Protein AF-F0EZV8-F1 (afdb_monomer_lite)

Structure (mmCIF, N/CA/C/O backbone):
data_AF-F0EZV8-F1
#
_entry.id   AF-F0EZV8-F1
#
loop_
_atom_site.group_PDB
_atom_site.id
_atom_site.type_symbol
_atom_site.label_atom_id
_atom_site.label_alt_id
_atom_site.label_comp_id
_atom_site.label_asym_id
_atom_site.label_entity_id
_atom_site.label_seq_id
_atom_site.pdbx_PDB_ins_code
_atom_site.Cartn_x
_atom_site.Cartn_y
_atom_site.Cartn_z
_atom_site.occupancy
_atom_site.B_iso_or_equiv
_atom_site.auth_seq_id
_atom_site.auth_comp_id
_atom_site.auth_asym_id
_atom_site.auth_atom_id
_atom_site.pdbx_PDB_model_num
ATOM 1 N N . MET A 1 1 ? 5.978 47.129 11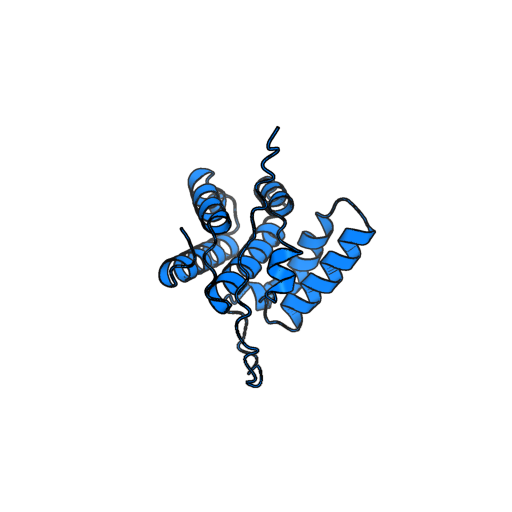.453 1.00 38.22 1 MET A N 1
ATOM 2 C CA . MET A 1 1 ? 5.540 46.207 10.387 1.00 38.22 1 MET A CA 1
ATOM 3 C C . MET A 1 1 ? 5.659 44.797 10.941 1.00 38.22 1 MET A C 1
ATOM 5 O O . MET A 1 1 ? 6.771 44.347 11.180 1.00 38.22 1 MET A O 1
ATOM 9 N N . GLN A 1 2 ? 4.530 44.181 11.290 1.00 40.66 2 GLN A N 1
ATOM 10 C CA . GLN A 1 2 ? 4.459 42.812 11.807 1.00 40.66 2 GLN A CA 1
ATOM 11 C C . GLN A 1 2 ? 4.463 41.859 10.611 1.00 40.66 2 GLN A C 1
ATOM 13 O O . GLN A 1 2 ? 3.537 41.897 9.809 1.00 40.66 2 GLN A O 1
ATOM 18 N N . ASN A 1 3 ? 5.504 41.038 10.476 1.00 38.50 3 ASN A N 1
ATOM 19 C CA . ASN A 1 3 ? 5.514 39.928 9.529 1.00 38.50 3 ASN A CA 1
ATOM 20 C C . ASN A 1 3 ? 5.146 38.662 10.306 1.00 38.50 3 ASN A C 1
ATOM 22 O O . ASN A 1 3 ? 5.949 38.140 11.076 1.00 38.50 3 ASN A O 1
ATOM 26 N N . GLY A 1 4 ? 3.894 38.231 10.155 1.00 43.34 4 GLY A N 1
ATOM 27 C CA . GLY A 1 4 ? 3.383 36.991 10.722 1.00 43.34 4 GLY A CA 1
ATOM 28 C C . GLY A 1 4 ? 3.932 35.796 9.955 1.00 43.34 4 GLY A C 1
ATOM 29 O O . GLY A 1 4 ? 3.463 35.488 8.863 1.00 43.34 4 GLY A O 1
ATOM 30 N N . GLN A 1 5 ? 4.912 35.107 10.534 1.00 44.06 5 GLN A N 1
ATOM 31 C CA . GLN A 1 5 ? 5.224 33.737 10.149 1.00 44.06 5 GLN A CA 1
ATOM 32 C C . GLN A 1 5 ? 4.254 32.816 10.894 1.00 44.06 5 GLN A C 1
ATOM 34 O O . GLN A 1 5 ? 4.426 32.555 12.082 1.00 44.06 5 GLN A O 1
ATOM 39 N N . MET A 1 6 ? 3.219 32.335 10.201 1.00 38.53 6 MET A N 1
ATOM 40 C CA . MET A 1 6 ? 2.470 31.160 10.645 1.00 38.53 6 MET A CA 1
ATOM 41 C C . MET A 1 6 ? 3.384 29.940 10.516 1.00 38.53 6 MET A C 1
ATOM 43 O O . MET A 1 6 ? 3.435 29.291 9.475 1.00 38.53 6 MET A O 1
ATOM 47 N N . GLN A 1 7 ? 4.136 29.645 11.572 1.00 42.41 7 GLN A N 1
ATOM 48 C CA . GLN A 1 7 ? 4.694 28.316 11.770 1.00 42.41 7 GLN A CA 1
ATOM 49 C C . GLN A 1 7 ? 3.523 27.393 12.112 1.00 42.41 7 GLN A C 1
ATOM 51 O O . GLN A 1 7 ? 2.942 27.490 13.191 1.00 42.41 7 GLN A O 1
ATOM 56 N N . GLN A 1 8 ? 3.146 26.525 11.174 1.00 44.31 8 GLN A N 1
ATOM 57 C CA . GLN A 1 8 ? 2.286 25.379 11.457 1.00 44.31 8 GLN A CA 1
ATOM 58 C C . GLN A 1 8 ? 3.092 24.393 12.308 1.00 44.31 8 GLN A C 1
ATOM 60 O O . GLN A 1 8 ? 3.712 23.458 11.809 1.00 44.31 8 GLN A O 1
ATOM 65 N N . HIS A 1 9 ? 3.143 24.672 13.607 1.00 36.16 9 HIS A N 1
ATOM 66 C CA . HIS A 1 9 ? 3.673 23.771 14.613 1.00 36.16 9 HIS A CA 1
ATOM 67 C C . HIS A 1 9 ? 2.725 22.568 14.673 1.00 36.16 9 HIS A C 1
ATOM 69 O O . HIS A 1 9 ? 1.613 22.652 15.191 1.00 36.16 9 HIS A O 1
ATOM 75 N N . CYS A 1 10 ? 3.129 21.457 14.061 1.00 38.59 10 CYS A N 1
ATOM 76 C CA . CYS A 1 10 ? 2.521 20.172 14.359 1.00 38.59 10 CYS A CA 1
ATOM 77 C C . CYS A 1 10 ? 2.927 19.843 15.799 1.00 38.59 10 CYS A C 1
ATOM 79 O O . CYS A 1 10 ? 4.085 19.510 16.043 1.00 38.59 10 CYS A O 1
ATOM 81 N N . ASP A 1 11 ? 2.014 19.999 16.757 1.00 32.69 11 ASP A N 1
ATOM 82 C CA . ASP A 1 11 ? 2.245 19.588 18.142 1.00 32.69 11 ASP A CA 1
ATOM 83 C C . ASP A 1 11 ? 2.294 18.056 18.207 1.00 32.69 11 ASP A C 1
ATOM 85 O O . ASP A 1 11 ? 1.299 17.355 18.403 1.00 32.69 11 ASP A O 1
ATOM 89 N N . PHE A 1 12 ? 3.494 17.526 17.986 1.00 45.44 12 PHE A N 1
ATOM 90 C CA . PHE A 1 12 ? 3.846 16.139 18.228 1.00 45.44 12 PHE A CA 1
ATOM 91 C C . PHE A 1 12 ? 3.897 15.918 19.734 1.00 45.44 12 PHE A C 1
ATOM 93 O O . PHE A 1 12 ? 4.890 16.225 20.389 1.00 45.44 12 PHE A O 1
ATOM 100 N N . ASN A 1 13 ? 2.828 15.370 20.298 1.00 32.88 13 ASN A N 1
ATOM 101 C CA . ASN A 1 13 ? 2.896 14.835 21.648 1.00 32.88 13 ASN A CA 1
ATOM 102 C C . ASN A 1 13 ? 3.683 13.511 21.581 1.00 32.88 13 ASN A C 1
ATOM 104 O O . ASN A 1 13 ? 3.233 12.593 20.885 1.00 32.88 13 ASN A O 1
ATOM 108 N N . PRO A 1 14 ? 4.858 13.376 22.225 1.00 38.19 14 PRO A N 1
ATOM 109 C CA . PRO A 1 14 ? 5.607 12.128 22.193 1.00 38.19 14 PRO A CA 1
ATOM 110 C C . PRO A 1 14 ? 4.835 11.072 22.991 1.00 38.19 14 PRO A C 1
ATOM 112 O O . PRO A 1 14 ? 4.845 11.062 24.222 1.00 38.19 14 PRO A O 1
ATOM 115 N N . LEU A 1 15 ? 4.139 10.178 22.286 1.00 44.72 15 LEU A N 1
ATOM 116 C CA . LEU A 1 15 ? 3.582 8.978 22.898 1.00 44.72 15 LEU A CA 1
ATOM 117 C C . LEU A 1 15 ? 4.742 8.107 23.389 1.00 44.72 15 LEU A C 1
ATOM 119 O O . LEU A 1 15 ? 5.706 7.853 22.667 1.00 44.72 15 LEU A O 1
ATOM 123 N N . GLN A 1 16 ? 4.650 7.709 24.656 1.00 40.19 16 GLN A N 1
ATOM 124 C CA . GLN A 1 16 ? 5.691 6.978 25.368 1.00 40.19 16 GLN A CA 1
ATOM 125 C C . GLN A 1 16 ? 6.083 5.685 24.636 1.00 40.19 16 GLN A C 1
ATOM 127 O O . GLN A 1 16 ? 5.224 5.043 24.025 1.00 40.19 16 GLN A O 1
ATOM 132 N N . PRO A 1 17 ? 7.362 5.270 24.710 1.00 39.47 17 PRO A N 1
ATOM 133 C CA . PRO A 1 17 ? 7.808 4.034 24.092 1.00 39.47 17 PRO A CA 1
ATOM 134 C C . PRO A 1 17 ? 7.068 2.871 24.751 1.00 39.47 17 PRO A C 1
ATOM 136 O O . PRO A 1 17 ? 7.184 2.649 25.958 1.00 39.47 17 PRO A O 1
ATOM 139 N N . ILE A 1 18 ? 6.292 2.128 23.963 1.00 45.03 18 ILE A N 1
ATOM 140 C CA . ILE A 1 18 ? 5.659 0.895 24.424 1.00 45.03 18 ILE A CA 1
ATOM 141 C C . ILE A 1 18 ? 6.787 -0.121 24.626 1.00 45.03 18 ILE A C 1
ATOM 143 O O . ILE A 1 18 ? 7.195 -0.827 23.708 1.00 45.03 18 ILE A O 1
ATOM 147 N N . SER A 1 19 ? 7.337 -0.143 25.841 1.00 41.25 19 SER A N 1
ATOM 148 C CA . SER A 1 19 ? 8.277 -1.153 26.315 1.00 41.25 19 SER A CA 1
ATOM 149 C C . SER A 1 19 ? 7.486 -2.423 26.625 1.00 41.25 19 SER A C 1
ATOM 151 O O . SER A 1 19 ? 7.142 -2.731 27.761 1.00 41.25 19 SER A O 1
ATOM 153 N N . GLY A 1 20 ? 7.113 -3.123 25.564 1.00 35.19 20 GLY A N 1
ATOM 154 C CA . GLY A 1 20 ? 6.562 -4.462 25.600 1.00 35.19 20 GLY A CA 1
ATOM 155 C C . GLY A 1 20 ? 7.177 -5.185 24.423 1.00 35.19 20 GLY A C 1
ATOM 156 O O . GLY A 1 20 ? 7.080 -4.696 23.302 1.00 35.19 20 GLY A O 1
ATOM 157 N N . SER A 1 21 ? 7.869 -6.293 24.689 1.00 37.16 21 SER A N 1
ATOM 158 C CA . SER A 1 21 ? 8.389 -7.199 23.664 1.00 37.16 21 SER A CA 1
ATOM 159 C C . SER A 1 21 ? 7.386 -7.275 22.511 1.00 37.16 21 SER A C 1
ATOM 161 O O . SER A 1 21 ? 6.244 -7.676 22.747 1.00 37.16 21 SER A O 1
ATOM 163 N N . LEU A 1 22 ? 7.768 -6.806 21.313 1.00 44.69 22 LEU A N 1
ATOM 164 C CA . LEU A 1 22 ? 6.962 -6.932 20.099 1.00 44.69 22 LEU A CA 1
ATOM 165 C C . LEU A 1 22 ? 6.794 -8.430 19.856 1.00 44.69 22 LEU A C 1
ATOM 167 O O . LEU A 1 22 ? 7.588 -9.054 19.156 1.00 44.69 22 LEU A O 1
ATOM 171 N N . HIS A 1 23 ? 5.786 -9.028 20.486 1.00 42.72 23 HIS A N 1
ATOM 172 C CA . HIS A 1 23 ? 5.239 -10.291 20.050 1.00 42.72 23 HIS A CA 1
ATOM 173 C C . HIS A 1 23 ? 4.867 -10.031 18.593 1.00 42.72 23 HIS A C 1
ATOM 175 O O . HIS A 1 23 ? 4.015 -9.183 18.323 1.00 42.72 23 HIS A O 1
ATOM 181 N N . MET A 1 24 ? 5.643 -10.611 17.675 1.00 46.81 24 MET A N 1
ATOM 182 C CA . MET A 1 24 ? 5.580 -10.343 16.242 1.00 46.81 24 MET A CA 1
ATOM 183 C C . MET A 1 24 ? 4.248 -10.875 15.723 1.00 46.81 24 MET A C 1
ATOM 185 O O . MET A 1 24 ? 4.171 -11.972 15.181 1.00 46.81 24 MET A O 1
ATOM 189 N N . ASN A 1 25 ? 3.185 -10.108 15.949 1.00 61.47 25 ASN A N 1
ATOM 190 C CA . ASN A 1 25 ? 1.891 -10.365 15.357 1.00 61.47 25 ASN A CA 1
ATOM 191 C C . ASN A 1 25 ? 2.100 -10.329 13.841 1.00 61.47 25 ASN A C 1
ATOM 193 O O . ASN A 1 25 ? 2.744 -9.387 13.364 1.00 61.47 25 ASN A O 1
ATOM 197 N N . PRO A 1 26 ? 1.621 -11.337 13.093 1.00 63.44 26 PRO A N 1
ATOM 198 C CA . PRO A 1 26 ? 1.699 -11.319 11.637 1.00 63.44 26 PRO A CA 1
ATOM 199 C C . PRO A 1 26 ? 1.104 -10.012 11.084 1.00 63.44 26 PRO A C 1
ATOM 201 O O . PRO A 1 26 ? 0.329 -9.357 11.792 1.00 63.44 26 PRO A O 1
ATOM 204 N N . PRO A 1 27 ? 1.455 -9.612 9.845 1.00 75.25 27 PRO A N 1
ATOM 205 C CA . PRO A 1 27 ? 0.850 -8.446 9.215 1.00 75.25 27 PRO A CA 1
ATOM 206 C C . PRO A 1 27 ? -0.670 -8.486 9.369 1.00 75.25 27 PRO A C 1
ATOM 208 O O . PRO A 1 27 ? -1.280 -9.541 9.188 1.00 75.25 27 PRO A O 1
ATOM 211 N N . LEU A 1 28 ? -1.275 -7.341 9.691 1.00 81.62 28 LEU A N 1
ATOM 212 C CA . LEU A 1 28 ? -2.729 -7.226 9.822 1.00 81.62 28 LEU A CA 1
ATOM 213 C C . LEU A 1 28 ? -3.421 -7.636 8.516 1.00 81.62 28 LEU A C 1
ATOM 215 O O . LEU A 1 28 ? -4.525 -8.170 8.537 1.00 81.62 28 LEU A O 1
ATOM 219 N N . PHE A 1 29 ? -2.736 -7.415 7.391 1.00 87.00 29 PHE A N 1
ATOM 220 C CA . PHE A 1 29 ? -3.189 -7.783 6.059 1.00 87.00 29 PHE A CA 1
ATOM 221 C C . PHE A 1 29 ? -2.343 -8.937 5.497 1.00 87.00 29 PHE A C 1
ATOM 223 O O . PHE A 1 29 ? -1.178 -8.717 5.141 1.00 87.00 29 PHE A O 1
ATOM 230 N N . PRO A 1 30 ? -2.910 -10.154 5.356 1.00 86.94 30 PRO A N 1
ATOM 231 C CA . PRO A 1 30 ? -2.194 -11.338 4.867 1.00 86.94 30 PRO A CA 1
ATOM 232 C C . PRO A 1 30 ? -1.516 -11.141 3.506 1.00 86.94 30 PRO A C 1
ATOM 234 O O . PRO A 1 30 ? -0.424 -11.659 3.278 1.00 86.94 30 PRO A O 1
ATOM 237 N N . TYR A 1 31 ? -2.098 -10.306 2.640 1.00 89.06 31 TYR A N 1
ATOM 238 C CA . TYR A 1 31 ? -1.525 -9.957 1.339 1.00 89.06 31 TYR A CA 1
ATOM 239 C C . TYR A 1 31 ? -0.073 -9.449 1.443 1.00 89.06 31 TYR A C 1
ATOM 241 O O . TYR A 1 31 ? 0.760 -9.761 0.592 1.00 89.06 31 TYR A O 1
ATOM 249 N N . LEU A 1 32 ? 0.274 -8.698 2.499 1.00 85.62 32 LEU A N 1
ATOM 250 C CA . LEU A 1 32 ? 1.647 -8.226 2.711 1.00 85.62 32 LEU A CA 1
ATOM 251 C C . LEU A 1 32 ? 2.612 -9.356 3.084 1.00 85.62 32 LEU A C 1
ATOM 253 O O . LEU A 1 32 ? 3.779 -9.296 2.695 1.00 85.62 32 LEU A O 1
ATOM 257 N N . ALA A 1 33 ? 2.148 -10.382 3.799 1.00 84.12 33 ALA A N 1
ATOM 258 C CA . ALA A 1 33 ? 2.973 -11.538 4.140 1.00 84.12 33 ALA A CA 1
ATOM 259 C C . ALA A 1 33 ? 3.347 -12.345 2.886 1.00 84.12 33 ALA A C 1
ATOM 261 O O . ALA A 1 33 ? 4.485 -12.794 2.753 1.00 84.12 33 ALA A O 1
ATOM 262 N N . GLU A 1 34 ? 2.407 -12.480 1.949 1.00 86.25 34 GLU A N 1
ATOM 263 C CA . GLU A 1 34 ? 2.577 -13.282 0.734 1.00 86.25 34 GLU A CA 1
ATOM 264 C C . GLU A 1 34 ? 3.293 -12.517 -0.388 1.00 86.25 34 GLU A C 1
ATOM 266 O O . GLU A 1 34 ? 4.184 -13.053 -1.050 1.00 86.25 34 GLU A O 1
ATOM 271 N N . HIS A 1 35 ? 2.949 -11.242 -0.589 1.00 86.38 35 HIS A N 1
ATOM 272 C CA . HIS A 1 35 ? 3.383 -10.468 -1.757 1.00 86.38 35 HIS A CA 1
ATOM 273 C C . HIS A 1 35 ? 4.290 -9.280 -1.428 1.00 86.38 35 HIS A C 1
ATOM 275 O O . HIS A 1 35 ? 4.902 -8.704 -2.334 1.00 86.38 35 HIS A O 1
ATOM 281 N N . GLY A 1 36 ? 4.432 -8.920 -0.149 1.00 81.94 36 GLY A N 1
ATOM 282 C CA . GLY A 1 36 ? 5.133 -7.706 0.269 1.00 81.94 36 GLY A CA 1
ATOM 283 C C . GLY A 1 36 ? 6.573 -7.647 -0.236 1.00 81.94 36 GLY A C 1
ATOM 284 O O . GLY A 1 36 ? 6.995 -6.624 -0.764 1.00 81.94 36 GLY A O 1
ATOM 285 N N . ARG A 1 37 ? 7.320 -8.759 -0.181 1.00 82.25 37 ARG A N 1
ATOM 286 C CA . ARG A 1 37 ? 8.731 -8.791 -0.613 1.00 82.25 37 ARG A CA 1
ATOM 287 C C . ARG A 1 37 ? 8.917 -8.459 -2.098 1.00 82.25 37 ARG A C 1
ATOM 289 O O . ARG A 1 37 ? 9.886 -7.797 -2.456 1.00 82.25 37 ARG A O 1
ATOM 296 N N . ALA A 1 38 ? 8.018 -8.921 -2.962 1.00 82.94 38 ALA A N 1
ATOM 297 C CA . ALA A 1 38 ? 8.079 -8.597 -4.386 1.00 82.94 38 ALA A CA 1
ATOM 298 C C . ALA A 1 38 ? 7.617 -7.154 -4.643 1.00 82.94 38 ALA A C 1
ATOM 300 O O . ALA A 1 38 ? 8.209 -6.442 -5.453 1.00 82.94 38 ALA A O 1
ATOM 301 N N . ALA A 1 39 ? 6.596 -6.705 -3.911 1.00 83.56 39 ALA A N 1
ATOM 302 C CA . ALA A 1 39 ? 6.028 -5.377 -4.078 1.00 83.56 39 ALA A CA 1
ATOM 303 C C . ALA A 1 39 ? 6.974 -4.253 -3.620 1.00 83.56 39 ALA A C 1
ATOM 305 O O . ALA A 1 39 ? 7.030 -3.224 -4.283 1.00 83.56 39 ALA A O 1
ATOM 306 N N . VAL A 1 40 ? 7.785 -4.442 -2.568 1.00 85.44 40 VAL A N 1
ATOM 307 C CA . VAL A 1 40 ? 8.734 -3.400 -2.108 1.00 85.44 40 VAL A CA 1
ATOM 308 C C . VAL A 1 40 ? 9.779 -3.029 -3.157 1.00 85.44 40 VAL A C 1
ATOM 310 O O . VAL A 1 40 ? 10.171 -1.868 -3.239 1.00 85.44 40 VAL A O 1
ATOM 313 N N . ALA A 1 41 ? 10.193 -3.984 -3.994 1.00 85.12 41 ALA A N 1
ATOM 314 C CA . ALA A 1 41 ? 11.088 -3.703 -5.112 1.00 85.12 41 ALA A CA 1
ATOM 315 C C . ALA A 1 41 ? 10.410 -2.810 -6.161 1.00 85.12 41 ALA A C 1
ATOM 317 O O . ALA A 1 41 ? 11.032 -1.877 -6.663 1.00 85.12 41 ALA A O 1
ATOM 318 N N . GLN A 1 42 ? 9.130 -3.065 -6.447 1.00 85.62 42 GLN A N 1
ATOM 319 C CA . GLN A 1 42 ? 8.349 -2.250 -7.375 1.00 85.62 42 GLN A CA 1
ATOM 320 C C . GLN A 1 42 ? 8.096 -0.850 -6.810 1.00 85.62 42 GLN A C 1
ATOM 322 O O . GLN A 1 42 ? 8.322 0.120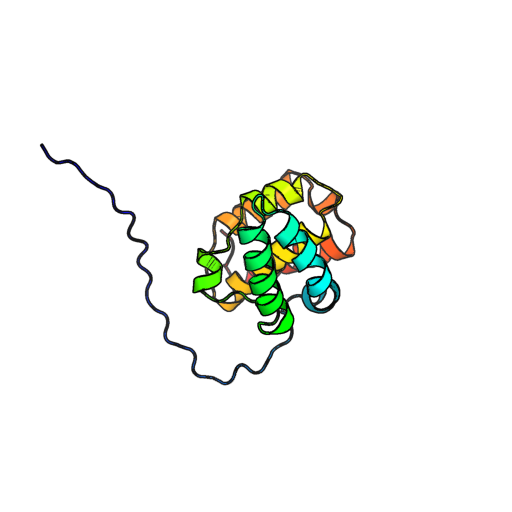 -7.520 1.00 85.62 42 GLN A O 1
ATOM 327 N N . ILE A 1 43 ? 7.728 -0.728 -5.528 1.00 84.75 43 ILE A N 1
ATOM 328 C CA . ILE A 1 43 ? 7.523 0.572 -4.867 1.00 84.75 43 ILE A CA 1
ATOM 329 C C . ILE A 1 43 ? 8.809 1.403 -4.918 1.00 84.75 43 ILE A C 1
ATOM 331 O O . ILE A 1 43 ? 8.783 2.552 -5.344 1.00 84.75 43 ILE A O 1
ATOM 335 N N . ALA A 1 44 ? 9.950 0.823 -4.535 1.00 84.50 44 ALA A N 1
ATOM 336 C CA . ALA A 1 44 ? 11.218 1.543 -4.548 1.00 84.50 44 ALA A CA 1
ATOM 337 C C . ALA A 1 44 ? 11.597 2.017 -5.961 1.00 84.50 44 ALA A C 1
ATOM 339 O O . ALA A 1 44 ? 12.084 3.138 -6.121 1.00 84.50 44 ALA A O 1
ATOM 340 N N . ALA A 1 45 ? 11.334 1.201 -6.989 1.00 84.75 45 ALA A N 1
ATOM 341 C CA . ALA A 1 45 ? 11.624 1.531 -8.383 1.00 84.75 45 ALA A CA 1
ATOM 342 C C . ALA A 1 45 ? 10.866 2.764 -8.906 1.00 84.75 45 ALA A C 1
ATOM 344 O O . ALA A 1 45 ? 11.314 3.358 -9.884 1.00 84.75 45 ALA A O 1
ATOM 345 N N . LEU A 1 46 ? 9.779 3.177 -8.243 1.00 82.25 46 LEU A N 1
ATOM 346 C CA . LEU A 1 46 ? 9.028 4.391 -8.580 1.00 82.25 46 LEU A CA 1
ATOM 347 C C . LEU A 1 46 ? 9.762 5.683 -8.183 1.00 82.25 46 LEU A C 1
ATOM 349 O O . LEU A 1 46 ? 9.403 6.754 -8.663 1.00 82.25 46 LEU A O 1
ATOM 353 N N . SER A 1 47 ? 10.812 5.590 -7.361 1.00 80.88 47 SER A N 1
ATOM 354 C CA . SER A 1 47 ? 11.647 6.739 -6.990 1.00 80.88 47 SER A CA 1
ATOM 355 C C . SER A 1 47 ? 12.485 7.206 -8.186 1.00 80.88 47 SER A C 1
ATOM 357 O O . SER A 1 47 ? 13.126 6.393 -8.873 1.00 80.88 47 SER A O 1
ATOM 359 N N . ALA A 1 48 ? 12.509 8.521 -8.416 1.00 75.56 48 ALA A N 1
ATOM 360 C CA . ALA A 1 48 ? 13.168 9.125 -9.573 1.00 75.56 48 ALA A CA 1
ATOM 361 C C . ALA A 1 48 ? 14.702 9.035 -9.504 1.00 75.56 48 ALA A C 1
ATOM 363 O O . ALA A 1 48 ? 15.354 8.869 -10.535 1.00 75.56 48 ALA A O 1
ATOM 364 N N . PHE A 1 49 ? 15.280 9.106 -8.300 1.00 79.69 49 PHE A N 1
ATOM 365 C CA . PHE A 1 49 ? 16.728 9.126 -8.091 1.00 79.69 49 PHE A CA 1
ATOM 366 C C . PHE A 1 49 ? 17.257 7.789 -7.567 1.00 79.69 49 PHE A C 1
ATOM 368 O O . PHE A 1 49 ? 16.663 7.172 -6.686 1.00 79.69 49 PHE A O 1
ATOM 375 N N . ASP A 1 50 ? 18.423 7.358 -8.055 1.00 79.50 50 ASP A N 1
ATOM 376 C CA . ASP A 1 50 ? 19.004 6.058 -7.685 1.00 79.50 50 ASP A CA 1
ATOM 377 C C . ASP A 1 50 ? 19.366 5.958 -6.194 1.00 79.50 50 ASP A C 1
ATOM 379 O O . ASP A 1 50 ? 19.179 4.905 -5.581 1.00 79.50 50 ASP A O 1
ATOM 383 N N . GLY A 1 51 ? 19.839 7.054 -5.589 1.00 77.50 51 GLY A N 1
ATOM 384 C CA . GLY A 1 51 ? 20.136 7.104 -4.153 1.00 77.50 51 GLY A CA 1
ATOM 385 C C . GLY A 1 51 ? 18.882 6.949 -3.290 1.00 77.50 51 GLY A C 1
ATOM 386 O O . GLY A 1 51 ? 18.878 6.186 -2.328 1.00 77.50 51 GLY A O 1
ATOM 387 N N . GLU A 1 52 ? 17.795 7.609 -3.690 1.00 79.31 52 GLU A N 1
ATOM 388 C CA . GLU A 1 52 ? 16.489 7.503 -3.040 1.00 79.31 52 GLU A CA 1
ATOM 389 C C . GLU A 1 52 ? 15.889 6.105 -3.234 1.00 79.31 52 GLU A C 1
ATOM 391 O O . GLU A 1 52 ? 15.419 5.492 -2.284 1.00 79.31 52 GLU A O 1
ATOM 396 N N . ARG A 1 53 ? 16.002 5.532 -4.439 1.00 83.75 53 ARG A N 1
ATOM 397 C CA . ARG A 1 53 ? 15.557 4.163 -4.732 1.00 83.75 53 ARG A CA 1
ATOM 398 C C . ARG A 1 53 ? 16.229 3.135 -3.821 1.00 83.75 53 ARG A C 1
ATOM 400 O O . ARG A 1 53 ? 15.551 2.243 -3.312 1.00 83.75 53 ARG A O 1
ATOM 407 N N . ALA A 1 54 ? 17.545 3.227 -3.630 1.00 84.06 54 ALA A N 1
ATOM 408 C CA . ALA A 1 54 ? 18.287 2.292 -2.785 1.00 84.06 54 ALA A CA 1
ATOM 409 C C . ALA A 1 54 ? 17.873 2.396 -1.309 1.00 84.06 54 ALA A C 1
ATOM 411 O O . ALA A 1 54 ? 17.687 1.374 -0.643 1.00 84.06 54 ALA A O 1
ATOM 412 N N . GLU A 1 55 ? 17.685 3.619 -0.819 1.00 84.19 55 GLU A N 1
ATOM 413 C CA . GLU A 1 55 ? 17.271 3.872 0.558 1.00 84.19 55 GLU A CA 1
ATOM 414 C C . GLU A 1 55 ? 15.808 3.464 0.799 1.00 84.19 55 GLU A C 1
ATOM 416 O O . GLU A 1 55 ? 15.525 2.708 1.733 1.00 84.19 55 GLU A O 1
ATOM 421 N N . ASN A 1 56 ? 14.901 3.817 -0.117 1.00 83.31 56 ASN A N 1
ATOM 422 C CA . ASN A 1 56 ? 13.501 3.389 -0.108 1.00 83.31 56 ASN A CA 1
ATOM 423 C C . ASN A 1 56 ? 13.387 1.865 -0.120 1.00 83.31 56 ASN A C 1
ATOM 425 O O . ASN A 1 56 ? 12.639 1.292 0.671 1.00 83.31 56 ASN A O 1
ATOM 429 N N . LEU A 1 57 ? 14.182 1.179 -0.946 1.00 86.50 57 LEU A N 1
ATOM 430 C CA . LEU A 1 57 ? 14.217 -0.281 -0.954 1.00 86.50 57 LEU A CA 1
ATOM 431 C C . LEU A 1 57 ? 14.680 -0.848 0.393 1.00 86.50 57 LEU A C 1
ATOM 433 O O . LEU A 1 57 ? 14.077 -1.795 0.902 1.00 86.50 57 LEU A O 1
ATOM 437 N N . ARG A 1 58 ? 15.748 -0.290 0.973 1.00 87.94 58 ARG A N 1
ATOM 438 C CA . ARG A 1 58 ? 16.295 -0.737 2.261 1.00 87.94 58 ARG A CA 1
ATOM 439 C C . ARG A 1 58 ? 15.251 -0.613 3.368 1.00 87.94 58 ARG A C 1
ATOM 441 O O . ARG A 1 58 ? 15.045 -1.570 4.118 1.00 87.94 58 ARG A O 1
ATOM 448 N N . VAL A 1 59 ? 14.578 0.532 3.448 1.00 86.00 59 VAL A N 1
ATOM 449 C CA . VAL A 1 59 ? 13.562 0.789 4.470 1.00 86.00 59 VAL A CA 1
ATOM 450 C C . VAL A 1 59 ? 12.315 -0.056 4.250 1.00 86.00 59 VAL A C 1
ATOM 452 O O . VAL A 1 59 ? 11.879 -0.728 5.181 1.00 86.00 59 VAL A O 1
ATOM 455 N N . LEU A 1 60 ? 11.779 -0.126 3.032 1.00 87.25 60 LEU A N 1
ATOM 456 C CA . LEU A 1 60 ? 10.584 -0.925 2.751 1.00 87.25 60 LEU A CA 1
ATOM 457 C C . LEU A 1 60 ? 10.810 -2.423 3.005 1.00 87.25 60 LEU A C 1
ATOM 459 O O . LEU A 1 60 ? 9.930 -3.101 3.539 1.00 87.25 60 LEU A O 1
ATOM 463 N N . ARG A 1 61 ? 12.007 -2.947 2.706 1.00 87.94 61 ARG A N 1
ATOM 464 C CA . ARG A 1 61 ? 12.373 -4.322 3.083 1.00 87.94 61 ARG A CA 1
ATOM 465 C C . ARG A 1 61 ? 12.391 -4.511 4.589 1.00 87.94 61 ARG A C 1
ATOM 467 O O . ARG A 1 61 ? 11.857 -5.502 5.071 1.00 87.94 61 ARG A O 1
ATOM 474 N N . GLN A 1 62 ? 12.960 -3.568 5.338 1.00 88.00 62 GLN A N 1
ATOM 475 C CA . GLN A 1 62 ? 12.922 -3.617 6.797 1.00 88.00 62 GLN A CA 1
ATOM 476 C C . GLN A 1 62 ? 11.476 -3.619 7.319 1.00 88.00 62 GLN A C 1
ATOM 478 O O . GLN A 1 62 ? 11.167 -4.395 8.222 1.00 88.00 62 GLN A O 1
ATOM 483 N N . VAL A 1 63 ? 10.591 -2.816 6.728 1.00 87.19 63 VAL A N 1
ATOM 484 C CA . VAL A 1 63 ? 9.175 -2.734 7.112 1.00 87.19 63 VAL A CA 1
ATOM 485 C C . VAL A 1 63 ? 8.469 -4.073 6.909 1.00 87.19 63 VAL A C 1
ATOM 487 O O . VAL A 1 63 ? 7.871 -4.610 7.839 1.00 87.19 63 VAL A O 1
ATOM 490 N N . VAL A 1 64 ? 8.580 -4.661 5.718 1.00 85.44 64 VAL A N 1
ATOM 491 C CA . VAL A 1 64 ? 7.898 -5.924 5.400 1.00 85.44 64 VAL A CA 1
ATOM 492 C C . VAL A 1 64 ? 8.530 -7.119 6.117 1.00 85.44 64 VAL A C 1
ATOM 494 O O . VAL A 1 64 ? 7.809 -7.963 6.637 1.00 85.44 64 VAL A O 1
ATOM 497 N N . GLU A 1 65 ? 9.861 -7.206 6.168 1.00 85.31 65 GLU A N 1
ATOM 498 C CA . GLU A 1 65 ? 10.560 -8.391 6.686 1.00 85.31 65 GLU A CA 1
ATOM 499 C C . GLU A 1 65 ? 10.731 -8.380 8.213 1.00 85.31 65 GLU A C 1
ATOM 501 O O . GLU A 1 65 ? 10.886 -9.443 8.809 1.00 85.31 65 GLU A O 1
ATOM 506 N N . ARG A 1 66 ? 10.766 -7.201 8.852 1.00 84.56 66 ARG A N 1
ATOM 507 C CA . ARG A 1 66 ? 11.091 -7.074 10.287 1.00 84.56 66 ARG A CA 1
ATOM 508 C C . ARG A 1 66 ? 10.061 -6.311 11.109 1.00 84.56 66 ARG A C 1
ATOM 510 O O . ARG A 1 66 ? 10.129 -6.367 12.333 1.00 84.56 66 ARG A O 1
ATOM 517 N N . GLN A 1 67 ? 9.153 -5.580 10.468 1.00 84.25 67 GLN A N 1
ATOM 518 C CA . GLN A 1 67 ? 8.127 -4.777 11.144 1.00 84.25 67 GLN A CA 1
ATOM 519 C C . GLN A 1 67 ? 6.711 -5.205 10.728 1.00 84.25 67 GLN A C 1
ATOM 521 O O . GLN A 1 67 ? 5.744 -4.484 10.963 1.00 84.25 67 GLN A O 1
ATOM 526 N N . ASN A 1 68 ? 6.589 -6.381 10.099 1.00 84.25 68 ASN A N 1
ATOM 527 C CA . ASN A 1 68 ? 5.340 -6.996 9.651 1.00 84.25 68 ASN A CA 1
ATOM 528 C C . ASN A 1 68 ? 4.457 -6.070 8.806 1.00 84.25 68 ASN A C 1
ATOM 530 O O . ASN A 1 68 ? 3.240 -6.172 8.865 1.00 84.25 68 ASN A O 1
ATOM 534 N N . GLY A 1 69 ? 5.044 -5.157 8.029 1.00 82.69 69 GLY A N 1
ATOM 535 C CA . GLY A 1 69 ? 4.293 -4.201 7.212 1.00 82.69 69 GLY A CA 1
ATOM 536 C C . GLY A 1 69 ? 3.863 -2.923 7.942 1.00 82.69 69 GLY A C 1
ATOM 537 O O . GLY A 1 69 ? 3.102 -2.147 7.378 1.00 82.69 69 GLY A O 1
ATOM 538 N N . CYS A 1 70 ? 4.323 -2.690 9.176 1.00 86.56 70 CYS A N 1
ATOM 539 C CA . CYS A 1 70 ? 4.034 -1.483 9.950 1.00 86.56 70 CYS A CA 1
ATOM 540 C C . CYS A 1 70 ? 5.241 -0.53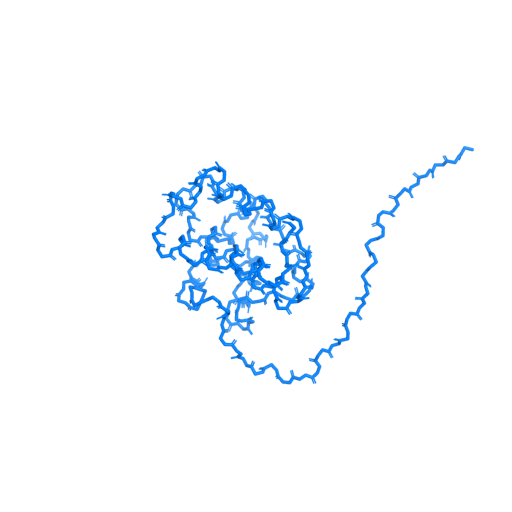4 9.961 1.00 86.56 70 CYS A C 1
ATOM 542 O O . CYS A 1 70 ? 6.315 -0.904 10.431 1.00 86.56 70 CYS A O 1
ATOM 544 N N . LEU A 1 71 ? 5.059 0.695 9.486 1.00 85.75 71 LEU A N 1
ATOM 545 C CA . LEU A 1 71 ? 6.038 1.775 9.597 1.00 85.75 71 LEU A CA 1
ATOM 546 C C . LEU A 1 71 ? 6.131 2.254 11.049 1.00 85.75 71 LEU A C 1
ATOM 548 O O . LEU A 1 71 ? 5.133 2.291 11.765 1.00 85.75 71 LEU A O 1
ATOM 552 N N . THR A 1 72 ? 7.306 2.693 11.489 1.00 83.44 72 THR A N 1
ATOM 553 C CA . THR A 1 72 ? 7.445 3.471 12.730 1.00 83.44 72 THR A CA 1
ATOM 554 C C . THR A 1 72 ? 6.871 4.882 12.558 1.00 83.44 72 THR A C 1
ATOM 556 O O . THR A 1 72 ? 6.677 5.358 11.440 1.00 83.44 72 THR A O 1
ATOM 559 N N . ALA A 1 73 ? 6.637 5.597 13.663 1.00 74.62 73 ALA A N 1
ATOM 560 C CA . ALA A 1 73 ? 6.151 6.979 13.613 1.00 74.62 73 ALA A CA 1
ATOM 561 C C . ALA A 1 73 ? 7.065 7.910 12.785 1.00 74.62 73 ALA A C 1
ATOM 563 O O . ALA A 1 73 ? 6.564 8.733 12.022 1.00 74.62 73 ALA A O 1
ATOM 564 N N . GLU A 1 74 ? 8.385 7.733 12.894 1.00 78.19 74 GLU A N 1
ATOM 565 C CA . GLU A 1 74 ? 9.395 8.469 12.119 1.00 78.19 74 GLU A CA 1
ATOM 566 C C . GLU A 1 74 ? 9.341 8.113 10.624 1.00 78.19 74 GLU A C 1
ATOM 568 O O . GLU A 1 74 ? 9.377 8.989 9.757 1.00 78.19 74 GLU A O 1
ATOM 573 N N . GLN A 1 75 ? 9.174 6.827 10.302 1.00 79.19 75 GLN A N 1
ATOM 574 C CA . GLN A 1 75 ? 9.044 6.377 8.917 1.00 79.19 75 GLN A CA 1
ATOM 575 C C . GLN A 1 75 ? 7.746 6.884 8.273 1.00 79.19 75 GLN A C 1
ATOM 577 O O . GLN A 1 75 ? 7.772 7.280 7.113 1.00 79.19 75 GLN A O 1
ATOM 582 N N . CYS A 1 76 ? 6.638 6.963 9.017 1.00 71.75 76 CYS A N 1
ATOM 583 C CA . CYS A 1 76 ? 5.383 7.544 8.527 1.00 71.75 76 CYS A CA 1
ATOM 584 C C . CYS A 1 76 ? 5.535 9.000 8.060 1.00 71.75 76 CYS A C 1
ATOM 586 O O . CYS A 1 76 ? 4.823 9.414 7.152 1.00 71.75 76 CYS A O 1
ATOM 588 N N . THR A 1 77 ? 6.426 9.786 8.676 1.00 67.25 77 THR A N 1
ATOM 589 C CA . THR A 1 77 ? 6.668 11.184 8.275 1.00 67.25 77 THR A CA 1
ATOM 590 C C . THR A 1 77 ? 7.681 11.325 7.147 1.00 67.25 77 THR A C 1
ATOM 592 O O . THR A 1 77 ? 7.596 12.273 6.378 1.00 67.25 77 THR A O 1
ATOM 595 N N . ALA A 1 78 ? 8.635 10.399 7.047 1.00 68.25 78 ALA A N 1
ATOM 596 C CA . ALA A 1 78 ? 9.720 10.477 6.072 1.00 68.25 78 ALA A CA 1
ATOM 597 C C . ALA A 1 78 ? 9.383 9.821 4.723 1.00 68.25 78 ALA A C 1
ATOM 599 O O . ALA A 1 78 ? 9.948 10.207 3.708 1.00 68.25 78 ALA A O 1
ATOM 600 N N . TYR A 1 79 ? 8.481 8.836 4.711 1.00 62.16 79 TYR A N 1
ATOM 601 C CA . TYR A 1 79 ? 8.259 7.964 3.554 1.00 62.16 79 TYR A CA 1
ATOM 602 C C . TYR A 1 79 ? 6.887 8.106 2.902 1.00 62.16 79 TYR A C 1
ATOM 604 O O . TYR A 1 79 ? 6.553 7.254 2.089 1.00 62.16 79 TYR A O 1
ATOM 612 N N . PHE A 1 80 ? 6.079 9.117 3.240 1.00 60.44 80 PHE A N 1
ATOM 613 C CA . PHE A 1 80 ? 4.744 9.284 2.654 1.00 60.44 80 PHE A CA 1
ATOM 614 C C . PHE A 1 80 ? 4.844 9.713 1.185 1.00 60.44 80 PHE A C 1
ATOM 616 O O . PHE A 1 80 ? 5.113 10.887 0.929 1.00 60.44 80 PHE A O 1
ATOM 623 N N . PRO A 1 81 ? 4.624 8.833 0.192 1.00 61.66 81 PRO A N 1
ATOM 624 C CA . PRO A 1 81 ? 4.881 9.199 -1.176 1.00 61.66 81 PRO A CA 1
ATOM 625 C C . PRO A 1 81 ? 3.522 9.235 -1.869 1.00 61.66 81 PRO A C 1
ATOM 627 O O . PRO A 1 81 ? 3.152 8.320 -2.608 1.00 61.66 81 PRO A O 1
ATOM 630 N N . SER A 1 82 ? 2.740 10.271 -1.563 1.00 63.16 82 SER A N 1
ATOM 631 C CA . SER A 1 82 ? 1.485 10.561 -2.269 1.00 63.16 82 SER A CA 1
ATOM 632 C C . SER A 1 82 ? 1.703 10.524 -3.781 1.00 63.16 82 SER A C 1
ATOM 634 O O . SER A 1 82 ? 0.932 9.905 -4.506 1.00 63.16 82 SER A O 1
ATOM 636 N N . GLU A 1 83 ? 2.835 11.057 -4.238 1.00 66.69 83 GLU A N 1
ATOM 637 C CA . GLU A 1 83 ? 3.262 11.031 -5.637 1.00 66.69 83 GLU A CA 1
ATOM 638 C C . GLU A 1 83 ? 3.469 9.607 -6.183 1.00 66.69 83 GLU A C 1
ATOM 640 O O . GLU A 1 83 ? 3.079 9.312 -7.312 1.00 66.69 83 GLU A O 1
ATOM 645 N N . VAL A 1 84 ? 4.025 8.689 -5.385 1.00 71.31 84 VAL A N 1
ATOM 646 C CA . VAL A 1 84 ? 4.232 7.284 -5.784 1.00 71.31 84 VAL A CA 1
ATOM 647 C C . VAL A 1 84 ? 2.905 6.534 -5.850 1.00 71.31 84 VAL A C 1
ATOM 649 O O . VAL A 1 84 ? 2.702 5.738 -6.767 1.00 71.31 84 VAL A O 1
ATOM 652 N N . LEU A 1 85 ? 1.986 6.797 -4.915 1.00 77.12 85 LEU A N 1
ATOM 653 C CA . LEU A 1 85 ? 0.635 6.233 -4.951 1.00 77.12 85 LEU A CA 1
ATOM 654 C C . LEU A 1 85 ? -0.151 6.736 -6.158 1.00 77.12 85 LEU A C 1
ATOM 656 O O . LEU A 1 85 ? -0.781 5.935 -6.846 1.00 77.12 85 LEU A O 1
ATOM 660 N N . ASP A 1 86 ? -0.076 8.033 -6.443 1.00 77.62 86 ASP A N 1
ATOM 661 C CA . ASP A 1 86 ? -0.741 8.652 -7.583 1.00 77.62 86 ASP A CA 1
ATOM 662 C C . ASP A 1 86 ? -0.189 8.114 -8.906 1.00 77.62 86 ASP A C 1
ATOM 664 O O . ASP A 1 86 ? -0.952 7.769 -9.816 1.00 77.62 86 ASP A O 1
ATOM 668 N N . TYR A 1 87 ? 1.134 7.965 -8.993 1.00 78.62 87 TYR A N 1
ATOM 669 C CA . TYR A 1 87 ? 1.786 7.368 -10.148 1.00 78.62 87 TYR A CA 1
ATOM 670 C C . TYR A 1 87 ? 1.374 5.901 -10.330 1.00 78.62 87 TYR A C 1
ATOM 672 O O . TYR A 1 87 ? 0.950 5.511 -11.422 1.00 78.62 87 TYR A O 1
ATOM 680 N N . ALA A 1 88 ? 1.421 5.092 -9.269 1.00 80.75 88 ALA A N 1
ATOM 681 C CA . ALA A 1 88 ? 1.047 3.681 -9.325 1.00 80.75 88 ALA A CA 1
ATOM 682 C C . ALA A 1 88 ? -0.451 3.478 -9.636 1.00 80.75 88 ALA A C 1
ATOM 684 O O . ALA A 1 88 ? -0.800 2.602 -10.423 1.00 80.75 88 ALA A O 1
ATOM 685 N N . ALA A 1 89 ? -1.340 4.329 -9.113 1.00 81.19 89 ALA A N 1
ATOM 686 C CA . ALA A 1 89 ? -2.784 4.293 -9.377 1.00 81.19 89 ALA A CA 1
ATOM 687 C C . ALA A 1 89 ? -3.151 4.515 -10.857 1.00 81.19 89 ALA A C 1
ATOM 689 O O . ALA A 1 89 ? -4.202 4.065 -11.336 1.00 81.19 89 ALA A O 1
ATOM 690 N N . SER A 1 90 ? -2.293 5.226 -11.593 1.00 81.00 90 SER A N 1
ATOM 691 C CA . SER A 1 90 ? -2.464 5.483 -13.025 1.00 81.00 90 SER A CA 1
ATOM 692 C C . SER A 1 90 ? -2.010 4.317 -13.917 1.00 81.00 90 SER A C 1
ATOM 694 O O . SER A 1 90 ? -2.311 4.308 -15.112 1.00 81.00 90 SER A O 1
ATOM 696 N N . ARG A 1 91 ? -1.328 3.311 -13.349 1.00 81.75 91 ARG A N 1
ATOM 697 C CA . ARG A 1 91 ? -0.587 2.281 -14.085 1.00 81.75 91 ARG A CA 1
ATOM 698 C C . ARG A 1 91 ? -1.003 0.854 -13.701 1.00 81.75 91 ARG A C 1
ATOM 700 O O . ARG A 1 91 ? -0.674 0.396 -12.608 1.00 81.75 91 ARG A O 1
ATOM 707 N N . PRO A 1 92 ? -1.654 0.096 -14.603 1.00 79.75 92 PRO A N 1
ATOM 708 C CA . PRO A 1 92 ? -2.034 -1.293 -14.329 1.00 79.75 92 PRO A CA 1
ATOM 709 C C . PRO A 1 92 ? -0.845 -2.214 -14.012 1.00 79.75 92 PRO A C 1
ATOM 711 O O . PRO A 1 92 ? -0.971 -3.121 -13.196 1.00 79.75 92 PRO A O 1
ATOM 714 N N . ASP A 1 93 ? 0.326 -1.961 -14.610 1.00 84.50 93 ASP A N 1
ATOM 715 C CA . ASP A 1 93 ? 1.566 -2.708 -14.358 1.00 84.50 93 ASP A CA 1
ATOM 716 C C . ASP A 1 93 ? 2.133 -2.497 -12.944 1.00 84.50 93 ASP A C 1
ATOM 718 O O . ASP A 1 93 ? 2.992 -3.260 -12.512 1.00 84.50 93 ASP A O 1
ATOM 722 N N . GLN A 1 94 ? 1.626 -1.503 -12.208 1.00 87.69 94 GLN A N 1
ATOM 723 C CA . GLN A 1 94 ? 2.043 -1.161 -10.846 1.00 87.69 94 GLN A CA 1
ATOM 724 C C . GLN A 1 94 ? 0.984 -1.510 -9.789 1.00 87.69 94 GLN A C 1
ATOM 726 O O . GLN A 1 94 ? 1.085 -1.077 -8.641 1.00 87.69 94 GLN A O 1
ATOM 731 N N . ALA A 1 95 ? -0.017 -2.326 -10.139 1.00 87.75 95 ALA A N 1
ATOM 732 C CA . ALA A 1 95 ? -1.099 -2.722 -9.235 1.00 87.75 95 ALA A CA 1
ATOM 733 C C . ALA A 1 95 ? -0.594 -3.325 -7.909 1.00 87.75 95 ALA A C 1
ATOM 735 O O . ALA A 1 95 ? -1.130 -3.019 -6.842 1.00 87.75 95 ALA A O 1
ATOM 736 N N . ALA A 1 96 ? 0.469 -4.135 -7.951 1.00 88.38 96 ALA A N 1
ATOM 737 C CA . ALA A 1 96 ? 1.049 -4.734 -6.750 1.00 88.38 96 ALA A CA 1
ATOM 738 C C . ALA A 1 96 ? 1.767 -3.699 -5.867 1.00 88.38 96 ALA A C 1
ATOM 740 O O . ALA A 1 96 ? 1.607 -3.738 -4.646 1.00 88.38 96 ALA A O 1
ATOM 741 N N . ALA A 1 97 ? 2.507 -2.760 -6.469 1.00 88.50 97 ALA A N 1
ATOM 742 C CA . ALA A 1 97 ? 3.150 -1.657 -5.757 1.00 88.50 97 ALA A CA 1
ATOM 743 C C . ALA A 1 97 ? 2.116 -0.745 -5.085 1.00 88.50 97 ALA A C 1
ATOM 745 O O . ALA A 1 97 ? 2.224 -0.478 -3.890 1.00 88.50 97 ALA A O 1
ATOM 746 N N . TYR A 1 98 ? 1.080 -0.346 -5.831 1.00 89.12 98 TYR A N 1
ATOM 747 C CA . TYR A 1 98 ? -0.043 0.442 -5.322 1.00 89.12 98 TYR A CA 1
ATOM 748 C C . TYR A 1 98 ? -0.708 -0.241 -4.121 1.00 89.12 98 TYR A C 1
ATOM 750 O O . TYR A 1 98 ? -0.856 0.358 -3.056 1.00 89.12 98 TYR A O 1
ATOM 758 N N . THR A 1 99 ? -1.047 -1.524 -4.278 1.00 91.00 99 THR A N 1
ATOM 759 C CA . THR A 1 99 ? -1.726 -2.312 -3.244 1.00 91.00 99 THR A CA 1
ATOM 760 C C . THR A 1 99 ? -0.871 -2.427 -1.986 1.00 91.00 99 THR A C 1
ATOM 762 O O . THR A 1 99 ? -1.324 -2.090 -0.897 1.00 91.00 99 THR A O 1
ATOM 765 N N . ALA A 1 100 ? 0.387 -2.854 -2.114 1.00 90.00 100 ALA A N 1
ATOM 766 C CA . ALA A 1 100 ? 1.253 -3.036 -0.954 1.00 90.00 100 ALA A CA 1
ATOM 767 C C . ALA A 1 100 ? 1.569 -1.714 -0.241 1.00 90.00 100 ALA A C 1
ATOM 769 O O . ALA A 1 100 ? 1.583 -1.684 0.988 1.00 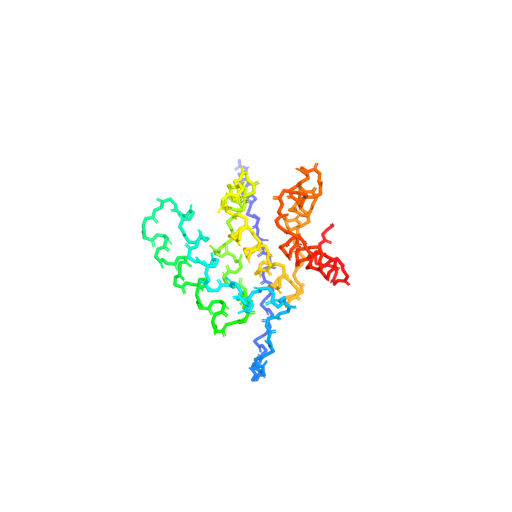90.00 100 ALA A O 1
ATOM 770 N N . ALA A 1 101 ? 1.776 -0.621 -0.983 1.00 89.19 101 ALA A N 1
ATOM 771 C CA . ALA A 1 101 ? 2.010 0.693 -0.393 1.00 89.19 101 ALA A CA 1
ATOM 772 C C . ALA A 1 101 ? 0.808 1.152 0.448 1.00 89.19 101 ALA A C 1
ATOM 774 O O . ALA A 1 101 ? 0.983 1.531 1.606 1.00 89.19 101 ALA A O 1
ATOM 775 N N . LEU A 1 102 ? -0.418 1.045 -0.082 1.00 90.69 102 LEU A N 1
ATOM 776 C CA . LEU A 1 102 ? -1.624 1.388 0.677 1.00 90.69 102 LEU A CA 1
ATOM 777 C C . LEU A 1 102 ? -1.821 0.499 1.906 1.00 90.69 102 LEU A C 1
ATOM 779 O O . LEU A 1 102 ? -2.143 1.015 2.974 1.00 90.69 102 LEU A O 1
ATOM 783 N N . LEU A 1 103 ? -1.596 -0.811 1.789 1.00 92.00 103 LEU A N 1
ATOM 784 C CA . LEU A 1 103 ? -1.724 -1.730 2.923 1.00 92.00 103 LEU A CA 1
ATOM 785 C C . LEU A 1 103 ? -0.727 -1.403 4.041 1.00 92.00 103 LEU A C 1
ATOM 787 O O . LEU A 1 103 ? -1.113 -1.397 5.209 1.00 92.00 103 LEU A O 1
ATOM 791 N N . ILE A 1 104 ? 0.526 -1.081 3.699 1.00 89.81 104 ILE A N 1
ATOM 792 C CA . ILE A 1 104 ? 1.540 -0.647 4.673 1.00 89.81 104 ILE A CA 1
ATOM 793 C C . ILE A 1 104 ? 1.069 0.620 5.396 1.00 89.81 104 ILE A C 1
ATOM 795 O O . ILE A 1 104 ? 1.136 0.699 6.624 1.00 89.81 104 ILE A O 1
ATOM 799 N N . LEU A 1 105 ? 0.551 1.605 4.659 1.00 88.88 105 LEU A N 1
ATOM 800 C CA . LEU A 1 105 ? 0.096 2.868 5.241 1.00 88.88 105 LEU A CA 1
ATOM 801 C C . LEU A 1 105 ? -1.138 2.690 6.132 1.00 88.88 105 LEU A C 1
ATOM 803 O O . LEU A 1 105 ? -1.148 3.184 7.259 1.00 88.88 105 LEU A O 1
ATOM 807 N N . LEU A 1 106 ? -2.150 1.956 5.664 1.00 90.44 106 LEU A N 1
ATOM 808 C CA . LEU A 1 106 ? -3.366 1.669 6.428 1.00 90.44 106 LEU A CA 1
ATOM 809 C C . LEU A 1 106 ? -3.037 0.893 7.703 1.00 90.44 106 LEU A C 1
ATOM 811 O O . LEU A 1 106 ? -3.502 1.261 8.781 1.00 90.44 106 LEU A O 1
ATOM 815 N N . GLN A 1 107 ? -2.181 -0.129 7.611 1.00 90.38 107 GLN A N 1
ATOM 816 C CA . GLN A 1 107 ? -1.769 -0.902 8.777 1.00 90.38 107 GLN A CA 1
ATOM 817 C C . GLN A 1 107 ? -1.041 -0.019 9.789 1.00 90.38 107 GLN A C 1
ATOM 819 O O . GLN A 1 107 ? -1.332 -0.079 10.982 1.00 90.38 107 GLN A O 1
ATOM 824 N N . SER A 1 108 ? -0.128 0.829 9.317 1.00 88.12 108 SER A N 1
ATOM 825 C CA . SER A 1 108 ? 0.611 1.754 10.177 1.00 88.12 108 SER A CA 1
ATOM 826 C C . SER A 1 108 ? -0.336 2.730 10.877 1.00 88.12 108 SER A C 1
ATOM 828 O O . SER A 1 108 ? -0.250 2.923 12.087 1.00 88.12 108 SER A O 1
ATOM 830 N N . ALA A 1 109 ? -1.289 3.304 10.144 1.00 87.69 109 ALA A N 1
ATOM 831 C CA . ALA A 1 109 ? -2.264 4.233 10.701 1.00 87.69 109 ALA A CA 1
ATOM 832 C C . ALA A 1 109 ? -3.181 3.565 11.745 1.00 87.69 109 ALA A C 1
ATOM 834 O O . ALA A 1 109 ? -3.437 4.157 12.794 1.00 87.69 109 ALA A O 1
ATOM 835 N N . ILE A 1 110 ? -3.595 2.311 11.521 1.00 88.69 110 ILE A N 1
ATOM 836 C CA . ILE A 1 110 ? -4.362 1.512 12.490 1.00 88.69 110 ILE A CA 1
ATOM 837 C C . ILE A 1 110 ? -3.539 1.213 13.746 1.00 88.69 110 ILE A C 1
ATOM 839 O O . ILE A 1 110 ? -3.998 1.477 14.858 1.00 88.69 110 ILE A O 1
ATOM 843 N N . VAL A 1 111 ? -2.320 0.687 13.589 1.00 87.94 111 VAL A N 1
ATOM 844 C CA . VAL A 1 111 ? -1.455 0.297 14.717 1.00 87.94 111 VAL A CA 1
ATOM 845 C C . VAL A 1 111 ? -1.131 1.498 15.601 1.00 87.94 111 VAL A C 1
ATOM 847 O O . VAL A 1 111 ? -1.193 1.396 16.825 1.00 87.94 111 VAL A O 1
ATOM 850 N N . HIS A 1 112 ? -0.854 2.651 14.991 1.00 84.56 112 HIS A N 1
ATOM 851 C CA . HIS A 1 112 ? -0.554 3.887 15.719 1.00 84.56 112 HIS A CA 1
ATOM 852 C C . HIS A 1 112 ? -1.800 4.678 16.130 1.00 84.56 112 HIS A C 1
ATOM 854 O O . HIS A 1 112 ? -1.657 5.737 16.737 1.00 84.56 112 HIS A O 1
ATOM 860 N N . ARG A 1 113 ? -3.010 4.196 15.803 1.00 84.75 113 ARG A N 1
ATOM 861 C CA . ARG A 1 113 ? -4.293 4.896 16.013 1.00 84.75 113 ARG A CA 1
ATOM 862 C C . ARG A 1 113 ? -4.254 6.351 15.534 1.00 84.75 113 ARG A C 1
ATOM 864 O O . ARG A 1 113 ? -4.700 7.268 16.223 1.00 84.75 113 ARG A O 1
ATOM 871 N N . ARG A 1 114 ? -3.667 6.566 14.358 1.00 81.06 114 ARG A N 1
ATOM 872 C CA . ARG A 1 114 ? -3.409 7.894 13.805 1.00 81.06 114 ARG A CA 1
ATOM 873 C C . ARG A 1 114 ? -4.436 8.228 12.740 1.00 81.06 114 ARG A C 1
ATOM 875 O O . ARG A 1 114 ? -4.409 7.648 11.664 1.00 81.06 114 ARG A O 1
ATOM 882 N N . HIS A 1 115 ? -5.264 9.226 13.009 1.00 84.50 115 HIS A N 1
ATOM 883 C CA . HIS A 1 115 ? -6.169 9.777 12.010 1.00 84.50 115 HIS A CA 1
ATOM 884 C C . HIS A 1 115 ? -5.395 10.346 10.805 1.00 84.50 115 HIS A C 1
ATOM 886 O O . HIS A 1 115 ? -4.423 11.087 10.986 1.00 84.50 115 HIS A O 1
ATOM 892 N N . SER A 1 116 ? -5.826 10.022 9.582 1.00 83.69 116 SER A N 1
ATOM 893 C CA . SER A 1 116 ? -5.223 10.526 8.344 1.00 83.69 116 SER A CA 1
ATOM 894 C C . SER A 1 116 ? -6.279 10.930 7.318 1.00 83.69 116 SER A C 1
ATOM 896 O O . SER A 1 116 ? -6.943 10.093 6.702 1.00 83.69 116 SER A O 1
ATOM 898 N N . THR A 1 117 ? -6.376 12.238 7.080 1.00 84.62 117 THR A N 1
ATOM 899 C CA . THR A 1 117 ? -7.209 12.805 6.012 1.00 84.62 117 THR A CA 1
ATOM 900 C C . THR A 1 117 ? -6.738 12.341 4.634 1.00 84.62 117 THR A C 1
ATOM 902 O O . THR A 1 117 ? -7.560 12.067 3.768 1.00 84.62 117 THR A O 1
ATOM 905 N N . GLU A 1 118 ? -5.428 12.195 4.427 1.00 84.38 118 GLU A N 1
ATOM 906 C CA . GLU A 1 118 ? -4.864 11.767 3.141 1.00 84.38 118 GLU A CA 1
ATOM 907 C C . GLU A 1 118 ? -5.257 10.327 2.796 1.00 84.38 118 GLU A C 1
ATOM 909 O O . GLU A 1 118 ? -5.593 10.042 1.647 1.00 84.38 118 GLU A O 1
ATOM 914 N N . LEU A 1 119 ? -5.294 9.422 3.783 1.00 87.12 119 LEU A N 1
ATOM 915 C CA . LEU A 1 119 ? -5.795 8.060 3.569 1.00 87.12 119 LEU A CA 1
ATOM 916 C C . LEU A 1 119 ? -7.305 8.040 3.303 1.00 87.12 119 LEU A C 1
ATOM 918 O O . LEU A 1 119 ? -7.764 7.240 2.485 1.00 87.12 119 LEU A O 1
ATOM 922 N N . GLY A 1 120 ? -8.065 8.950 3.922 1.00 87.00 120 GLY A N 1
ATOM 923 C CA . GLY A 1 120 ? -9.475 9.178 3.587 1.00 87.00 120 GLY A CA 1
ATOM 924 C C . GLY A 1 120 ? -9.657 9.616 2.127 1.00 87.00 120 GLY A C 1
ATOM 925 O O . GLY A 1 120 ? -10.463 9.040 1.398 1.00 87.00 120 GLY A O 1
ATOM 926 N N . LEU A 1 121 ? -8.832 10.552 1.649 1.00 87.69 121 LEU A N 1
ATOM 927 C CA . LEU A 1 121 ? -8.826 10.970 0.243 1.00 87.69 121 LEU A CA 1
ATOM 928 C C . LEU A 1 121 ? -8.414 9.829 -0.699 1.00 87.69 121 LEU A C 1
ATOM 930 O O . LEU A 1 121 ? -9.012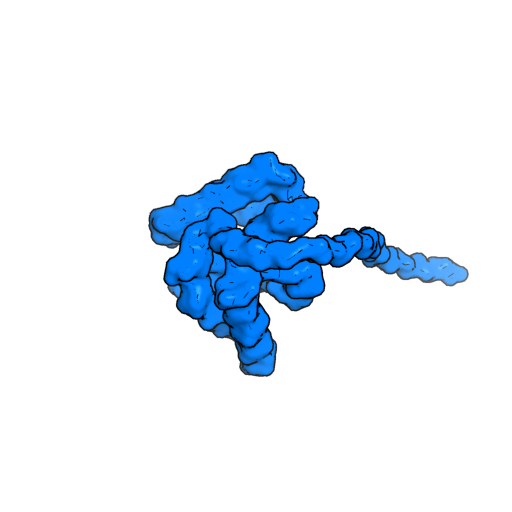 9.673 -1.764 1.00 87.69 121 LEU A O 1
ATOM 934 N N . CYS A 1 122 ? -7.446 8.994 -0.305 1.00 88.19 122 CYS A N 1
ATOM 935 C CA . CYS A 1 122 ? -7.053 7.811 -1.074 1.00 88.19 122 CYS A CA 1
ATOM 936 C C . CYS A 1 122 ? -8.211 6.817 -1.221 1.00 88.19 122 CYS A C 1
ATOM 938 O O . CYS A 1 122 ? -8.430 6.311 -2.321 1.00 88.19 122 CYS A O 1
ATOM 940 N N . ARG A 1 123 ? -8.980 6.568 -0.151 1.00 90.75 123 ARG A N 1
ATOM 941 C CA . ARG A 1 123 ? -10.197 5.738 -0.191 1.00 90.75 123 ARG A CA 1
ATOM 942 C C . ARG A 1 123 ? -11.220 6.309 -1.169 1.00 90.75 123 ARG A C 1
ATOM 944 O O . ARG A 1 123 ? -11.761 5.588 -2.010 1.00 90.75 123 ARG A O 1
ATOM 951 N N . ASP A 1 124 ? -11.496 7.603 -1.056 1.00 89.44 124 ASP A N 1
ATOM 952 C CA . ASP A 1 124 ? -12.503 8.263 -1.881 1.00 89.44 124 ASP A CA 1
ATOM 953 C C . ASP A 1 124 ? -12.105 8.234 -3.354 1.00 89.44 124 ASP A C 1
ATOM 955 O O . ASP A 1 124 ? -12.938 7.946 -4.213 1.00 89.44 124 ASP A O 1
ATOM 959 N N . ARG A 1 125 ? -10.820 8.457 -3.645 1.00 88.00 125 ARG A N 1
ATOM 960 C CA . ARG A 1 125 ? -10.248 8.324 -4.984 1.00 88.00 125 ARG A CA 1
ATOM 961 C C . ARG A 1 125 ? -10.346 6.890 -5.499 1.00 88.00 125 ARG A C 1
ATOM 963 O O . ARG A 1 125 ? -10.825 6.676 -6.610 1.00 88.00 125 ARG A O 1
ATOM 970 N N . TYR A 1 126 ? -9.958 5.913 -4.680 1.00 89.12 126 TYR A N 1
ATOM 971 C CA . TYR A 1 126 ? -10.023 4.486 -4.996 1.00 89.12 126 TYR A CA 1
ATOM 972 C C . TYR A 1 126 ? -11.425 4.054 -5.448 1.00 89.12 126 TYR A C 1
ATOM 974 O O . TYR A 1 126 ? -11.555 3.347 -6.453 1.00 89.12 126 TYR A O 1
ATOM 982 N N . ARG A 1 127 ? -12.468 4.551 -4.767 1.00 88.00 127 ARG A N 1
ATOM 983 C CA . ARG A 1 127 ? -13.876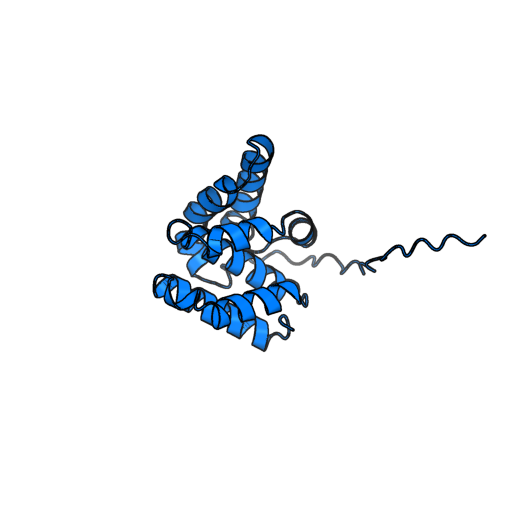 4.321 -5.128 1.00 88.00 127 ARG A CA 1
ATOM 984 C C . ARG A 1 127 ? -14.316 5.157 -6.338 1.00 88.00 127 ARG A C 1
ATOM 986 O O . ARG A 1 127 ? -14.837 4.604 -7.300 1.00 88.00 127 ARG A O 1
ATOM 993 N N . ARG A 1 128 ? -14.103 6.478 -6.316 1.00 88.00 128 ARG A N 1
ATOM 994 C CA . ARG A 1 128 ? -14.615 7.426 -7.328 1.00 88.00 128 ARG A CA 1
ATOM 995 C C . ARG A 1 128 ? -14.011 7.209 -8.713 1.00 88.00 128 ARG A C 1
ATOM 997 O O . ARG A 1 128 ? -14.719 7.308 -9.708 1.00 88.00 128 ARG A O 1
ATOM 1004 N N . GLU A 1 129 ? -12.714 6.924 -8.780 1.00 86.38 129 GLU A N 1
ATOM 1005 C CA . GLU A 1 129 ? -11.992 6.696 -10.038 1.00 86.38 129 GLU A CA 1
ATOM 1006 C C . GLU A 1 129 ? -12.029 5.223 -10.481 1.00 86.38 129 GLU A C 1
ATOM 1008 O O . GLU A 1 129 ? -11.315 4.837 -11.408 1.00 86.38 129 GLU A O 1
ATOM 1013 N N . ASN A 1 130 ? -12.842 4.379 -9.830 1.00 84.50 130 ASN A N 1
ATOM 1014 C CA . ASN A 1 130 ? -12.945 2.943 -10.106 1.00 84.50 130 ASN A CA 1
ATOM 1015 C C . ASN A 1 130 ? -11.575 2.240 -10.143 1.00 84.50 130 ASN A C 1
ATOM 1017 O O . ASN A 1 130 ? -11.356 1.315 -10.931 1.00 84.50 130 ASN A O 1
ATOM 1021 N N . ILE A 1 131 ? -10.631 2.671 -9.296 1.00 84.56 131 ILE A N 1
ATOM 1022 C CA . ILE A 1 131 ? -9.291 2.074 -9.228 1.00 84.56 131 ILE A CA 1
ATOM 1023 C C . ILE A 1 131 ? -9.423 0.603 -8.836 1.00 84.56 131 ILE A C 1
ATOM 1025 O O . ILE A 1 131 ? -8.877 -0.252 -9.526 1.00 84.56 131 ILE A O 1
ATOM 1029 N N . GLY A 1 132 ? -10.243 0.297 -7.823 1.00 81.31 132 GLY A N 1
ATOM 1030 C CA . GLY A 1 132 ? -10.489 -1.077 -7.378 1.00 81.31 132 GLY A CA 1
ATOM 1031 C C . GLY A 1 132 ? -11.007 -2.010 -8.474 1.00 81.31 132 GLY A C 1
ATOM 1032 O O . GLY A 1 132 ? -10.611 -3.167 -8.524 1.00 81.31 132 GLY A O 1
ATOM 1033 N N . CYS A 1 133 ? -11.818 -1.513 -9.415 1.00 84.81 133 CYS A N 1
ATOM 1034 C CA . CYS A 1 133 ? -12.331 -2.324 -10.528 1.00 84.81 133 CYS A CA 1
ATOM 1035 C C . CYS A 1 133 ? -11.253 -2.701 -11.556 1.00 84.81 133 CYS A C 1
ATOM 1037 O O . CYS A 1 133 ? -11.451 -3.635 -12.328 1.00 84.81 133 CYS A O 1
ATOM 1039 N N . ARG A 1 134 ? -10.136 -1.965 -11.590 1.00 86.56 134 ARG A N 1
ATOM 1040 C CA . ARG A 1 134 ? -8.999 -2.221 -12.486 1.00 86.56 134 ARG A CA 1
ATOM 1041 C C . ARG A 1 134 ? -7.945 -3.127 -11.846 1.00 86.56 134 ARG A C 1
ATOM 1043 O O . ARG A 1 134 ? -7.040 -3.578 -12.544 1.00 86.56 134 ARG A O 1
ATOM 1050 N N . LEU A 1 135 ? -8.044 -3.375 -10.539 1.00 88.75 135 LEU A N 1
ATOM 1051 C CA . LEU A 1 135 ? -7.128 -4.249 -9.818 1.00 88.75 135 LEU A CA 1
ATOM 1052 C C . LEU A 1 135 ? -7.550 -5.720 -9.950 1.00 88.75 135 LEU A C 1
ATOM 1054 O O . LEU A 1 135 ? -8.745 -6.018 -10.018 1.00 88.75 135 LEU A O 1
ATOM 1058 N N . PRO A 1 136 ? -6.584 -6.655 -9.922 1.00 91.25 136 PRO A N 1
ATOM 1059 C CA . PRO A 1 136 ? -6.866 -8.066 -9.690 1.00 91.25 136 PRO A CA 1
ATOM 1060 C C . PRO A 1 136 ? -7.718 -8.272 -8.433 1.00 91.25 136 PRO A C 1
ATOM 1062 O O . PRO A 1 136 ? -7.543 -7.577 -7.431 1.00 91.25 136 PRO A O 1
ATOM 1065 N N . GLU A 1 137 ? -8.604 -9.266 -8.464 1.00 91.81 137 GLU A N 1
ATOM 1066 C CA . GLU A 1 137 ? -9.605 -9.497 -7.415 1.00 91.81 137 GLU A CA 1
ATOM 1067 C C . GLU A 1 137 ? -9.001 -9.617 -6.009 1.00 91.81 137 GLU A C 1
ATOM 1069 O O . GLU A 1 137 ? -9.473 -8.950 -5.091 1.00 91.81 137 GLU A O 1
ATOM 1074 N N . ALA A 1 138 ? -7.913 -10.377 -5.855 1.00 91.00 138 ALA A N 1
ATOM 1075 C CA . ALA A 1 138 ? -7.237 -10.545 -4.568 1.00 91.00 138 ALA A CA 1
ATOM 1076 C C . ALA A 1 138 ? -6.680 -9.222 -4.004 1.00 91.00 138 ALA A C 1
ATOM 1078 O O . ALA A 1 138 ? -6.745 -8.978 -2.802 1.00 91.00 138 ALA A O 1
ATOM 1079 N N . MET A 1 139 ? -6.163 -8.343 -4.870 1.00 93.19 139 MET A N 1
ATOM 1080 C CA . MET A 1 139 ? -5.647 -7.027 -4.472 1.00 93.19 139 MET A CA 1
ATOM 1081 C C . MET A 1 139 ? -6.783 -6.085 -4.075 1.00 93.19 139 MET A C 1
ATOM 1083 O O . MET A 1 139 ? -6.691 -5.397 -3.061 1.00 93.19 139 MET A O 1
ATOM 1087 N N . ARG A 1 140 ? -7.868 -6.085 -4.861 1.00 93.25 140 ARG A N 1
ATOM 1088 C CA . ARG A 1 140 ? -9.085 -5.324 -4.564 1.00 93.25 140 ARG A CA 1
ATOM 1089 C C . ARG A 1 140 ? -9.650 -5.725 -3.204 1.00 93.25 140 ARG A C 1
ATOM 1091 O O . ARG A 1 140 ? -9.864 -4.859 -2.367 1.00 93.25 140 ARG A O 1
ATOM 1098 N N . GLN A 1 141 ? -9.822 -7.025 -2.969 1.00 93.31 141 GLN A N 1
ATOM 1099 C CA . GLN A 1 141 ? -10.342 -7.540 -1.705 1.00 93.31 141 GLN A CA 1
ATOM 1100 C C . GLN A 1 141 ? -9.457 -7.131 -0.521 1.00 93.31 141 GLN A C 1
ATOM 1102 O O . GLN A 1 141 ? -9.973 -6.635 0.477 1.00 93.31 141 GLN A O 1
ATOM 1107 N N . ALA A 1 142 ? -8.132 -7.255 -0.652 1.00 93.88 142 ALA A N 1
ATOM 1108 C CA . ALA A 1 142 ? -7.208 -6.837 0.398 1.00 93.88 142 ALA A CA 1
ATOM 1109 C C . ALA A 1 142 ? -7.339 -5.339 0.736 1.00 93.88 142 ALA A C 1
ATOM 1111 O O . ALA A 1 142 ? -7.312 -4.968 1.909 1.00 93.88 142 ALA A O 1
ATOM 1112 N N . LEU A 1 143 ? -7.501 -4.473 -0.272 1.00 94.06 143 LEU A N 1
ATOM 1113 C CA . LEU A 1 143 ? -7.703 -3.038 -0.051 1.00 94.06 143 LEU A CA 1
ATOM 1114 C C . LEU A 1 143 ? -9.078 -2.725 0.538 1.00 94.06 143 LEU A C 1
ATOM 1116 O O . LEU A 1 143 ? -9.164 -1.895 1.440 1.00 94.06 143 LEU A O 1
ATOM 1120 N N . ASP A 1 144 ? -10.136 -3.383 0.069 1.00 94.25 144 ASP A N 1
ATOM 1121 C CA . ASP A 1 144 ? -11.493 -3.190 0.585 1.00 94.25 144 ASP A CA 1
ATOM 1122 C C . ASP A 1 144 ? -11.567 -3.557 2.078 1.00 94.25 144 ASP A C 1
ATOM 1124 O O . ASP A 1 144 ? -12.094 -2.783 2.881 1.00 94.25 144 ASP A O 1
ATOM 1128 N N . GLU A 1 145 ? -10.965 -4.685 2.468 1.00 94.25 145 GLU A N 1
ATOM 1129 C CA . GLU A 1 145 ? -10.844 -5.115 3.866 1.00 94.25 145 GLU A CA 1
ATOM 1130 C C . GLU A 1 145 ? -10.009 -4.130 4.696 1.00 94.25 145 GLU A C 1
ATOM 1132 O O . GLU A 1 145 ? -10.391 -3.774 5.814 1.00 94.25 145 GLU A O 1
ATOM 1137 N N . ALA A 1 146 ? -8.897 -3.634 4.148 1.00 93.81 146 ALA A N 1
ATOM 1138 C CA . ALA A 1 146 ? -8.034 -2.684 4.840 1.00 93.81 146 ALA A CA 1
ATOM 1139 C C . ALA A 1 146 ? -8.694 -1.316 5.057 1.00 93.81 146 ALA A C 1
ATOM 1141 O O . ALA A 1 146 ? -8.586 -0.746 6.147 1.00 93.81 146 ALA A O 1
ATOM 1142 N N . PHE A 1 147 ? -9.412 -0.799 4.057 1.00 93.88 147 PHE A N 1
ATOM 1143 C CA . PHE A 1 147 ? -10.183 0.434 4.198 1.00 93.88 147 PHE A CA 1
ATOM 1144 C C . PHE A 1 147 ? -11.327 0.265 5.201 1.00 93.88 147 PHE A C 1
ATOM 1146 O O . PHE A 1 147 ? -11.504 1.135 6.050 1.00 93.88 147 PHE A O 1
ATOM 1153 N N . ALA A 1 148 ? -12.054 -0.856 5.166 1.00 93.31 148 ALA A N 1
ATOM 1154 C CA . ALA A 1 148 ? -13.108 -1.140 6.139 1.00 93.31 148 ALA A CA 1
ATOM 1155 C C . ALA A 1 148 ? -12.559 -1.242 7.575 1.00 93.31 148 ALA A C 1
ATOM 1157 O O . ALA A 1 148 ? -13.150 -0.698 8.509 1.00 93.31 148 ALA A O 1
ATOM 1158 N N . ALA A 1 149 ? -11.399 -1.882 7.762 1.00 92.00 149 ALA A N 1
ATOM 1159 C CA . ALA A 1 149 ? -10.734 -1.957 9.060 1.00 92.00 149 ALA A CA 1
ATOM 1160 C C . ALA A 1 149 ? -10.312 -0.569 9.571 1.00 92.00 149 ALA A C 1
ATOM 1162 O O . ALA A 1 149 ? -10.516 -0.254 10.743 1.00 92.00 149 ALA A O 1
ATOM 1163 N N . ALA A 1 150 ? -9.757 0.276 8.701 1.00 90.12 150 ALA A N 1
ATOM 1164 C CA . ALA A 1 150 ? -9.355 1.631 9.062 1.00 90.12 150 ALA A CA 1
ATOM 1165 C C . ALA A 1 150 ? -10.564 2.541 9.369 1.00 90.12 150 ALA A C 1
ATOM 1167 O O . ALA A 1 150 ? -10.511 3.315 10.327 1.00 90.12 150 ALA A O 1
ATOM 1168 N N . GLU A 1 151 ? -11.674 2.410 8.631 1.00 91.38 151 GLU A N 1
ATOM 1169 C CA . GLU A 1 151 ? -12.953 3.069 8.953 1.00 91.38 151 GLU A CA 1
ATOM 1170 C C . GLU A 1 151 ? -13.466 2.632 10.331 1.00 91.38 151 GLU A C 1
ATOM 1172 O O . GLU A 1 151 ? -13.753 3.475 11.179 1.00 91.38 151 GLU A O 1
ATOM 1177 N N . GLY A 1 152 ? -13.514 1.322 10.596 1.00 89.00 152 GLY A N 1
ATOM 1178 C CA . GLY A 1 152 ? -13.981 0.778 11.874 1.00 89.00 152 GLY A CA 1
ATOM 1179 C C . GLY A 1 152 ? -13.146 1.212 13.085 1.00 89.00 152 GLY A C 1
ATOM 1180 O O . GLY A 1 152 ? -13.650 1.226 14.205 1.00 89.00 152 GLY A O 1
ATOM 1181 N N . GLN A 1 153 ? -11.885 1.596 12.868 1.00 88.12 153 GLN A N 1
ATOM 1182 C CA . GLN A 1 153 ? -10.973 2.104 13.899 1.00 88.12 153 GLN A CA 1
ATOM 1183 C C . GLN A 1 153 ? -10.951 3.643 13.989 1.00 88.12 153 GLN A C 1
ATOM 1185 O O . GLN A 1 153 ? -10.193 4.190 14.789 1.00 88.12 153 GLN A O 1
ATOM 1190 N N . GLY A 1 154 ? -11.749 4.356 13.182 1.00 87.38 154 GLY A N 1
ATOM 1191 C CA . GLY A 1 154 ? -11.798 5.826 13.175 1.00 87.38 154 GLY A CA 1
ATOM 1192 C C . GLY A 1 154 ? -10.519 6.491 12.652 1.00 87.38 154 GLY A C 1
ATOM 1193 O O . GLY A 1 154 ? -10.198 7.618 13.020 1.00 87.38 154 GLY A O 1
ATOM 1194 N N . VAL A 1 155 ? -9.754 5.773 11.828 1.00 88.25 155 VAL A N 1
ATOM 1195 C CA . VAL A 1 155 ? -8.473 6.226 11.261 1.00 88.25 155 VAL A CA 1
ATOM 1196 C C . VAL A 1 155 ? -8.687 7.089 10.014 1.00 88.25 155 VAL A C 1
ATOM 1198 O O . VAL A 1 155 ? -7.850 7.931 9.686 1.00 88.25 155 VAL A O 1
ATOM 1201 N N . LEU A 1 156 ? -9.804 6.874 9.320 1.00 85.00 156 LEU A N 1
ATOM 1202 C CA . LEU A 1 156 ? -10.172 7.570 8.092 1.00 85.00 156 LEU A CA 1
ATOM 1203 C C . LEU A 1 156 ? -11.193 8.667 8.400 1.00 85.00 156 LEU A C 1
ATOM 1205 O O . LEU A 1 156 ? -12.141 8.423 9.147 1.00 85.00 156 LEU A O 1
ATOM 1209 N N . ALA A 1 157 ? -10.966 9.845 7.816 1.00 68.94 157 ALA A N 1
ATOM 1210 C CA . ALA A 1 157 ? -11.870 10.991 7.882 1.00 68.94 157 ALA A CA 1
ATOM 1211 C C . ALA A 1 157 ? -13.193 10.750 7.131 1.00 68.94 157 ALA A C 1
ATOM 1213 O O . ALA A 1 157 ? -13.197 10.003 6.112 1.00 68.94 157 ALA A O 1
#

Radius of gyration: 16.42 Å; chains: 1; bounding box: 35×60×41 Å

Organism: NCBI:txid888741

Secondary structure (DSSP, 8-state):
--------------PPP--S----PPPSSHHHHHHHHHHHHHHHHT-SSHHHHHHHHHHHHHHHHHSTTPPPHHHHHH---HHHHHHHHT-GGGHHHHHHHHHHHHHHHHHTT--BHHHHHHHHHHHHTTHHHHS-HHHHHHHHHHHHHHHHTT-B-

pLDDT: mean 77.55, std 17.2, range [32.69, 94.25]

Foldseek 3Di:
DDDDDPPPPPPDDDDDPPPDPCPPDAAPFVLLLVQQLVLQLLLLVLDPDPVSSVVSSVQSCCCSVPVNLADDPVCLVVPPPPVSLVVLLVDLVNLSNNLSVLSSNLSNLLVVVAADAVNLVVVVCCVPVVSLVSHDPSSSVSNVVSVVSCVVSNNHD

Sequence (157 aa):
MQNGQMQQHCDFNPLQPISGSLHMNPPLFPYLAEHGRAAVAQIAALSAFDGERAENLRVLRQVVERQNGCLTAEQCTAYFPSEVLDYAASRPDQAAAYTAALLILLQSAIVHRRHSTELGLCRDRYRRENIGCRLPEAMRQALDEAFAAAEGQGVLA